Protein AF-A0A9N9X6D8-F1 (afdb_monomer_lite)

Sequence (79 aa):
MNQAEVTKLVSKLKIKVNPRLRKFRNPLGPEERLNKLRKTVTALIKHERIELNFPRANESRMYAERVNGISFIVLLSCT

Foldseek 3Di:
DDPVVVVVVVVVPPDPPDPDQDADDDPVDDVVSVVLLVVVLVVCVVVVEDDDDDNSLVVSQVVNCVPPVDNRCNPDPDD

Structure (mmCIF, N/CA/C/O backbone):
data_AF-A0A9N9X6D8-F1
#
_entry.id   AF-A0A9N9X6D8-F1
#
loop_
_atom_site.group_PDB
_atom_site.id
_atom_site.type_symbol
_atom_site.label_atom_id
_atom_site.label_alt_id
_atom_site.label_comp_id
_atom_site.label_asym_id
_atom_site.label_entity_id
_atom_site.label_seq_id
_atom_site.pdbx_PDB_ins_code
_atom_site.Cartn_x
_atom_site.Cartn_y
_atom_site.Cartn_z
_atom_site.occupancy
_atom_site.B_iso_or_equiv
_atom_site.auth_seq_id
_atom_site.auth_comp_id
_atom_site.auth_asym_id
_atom_site.auth_atom_id
_atom_site.pdbx_PDB_model_num
ATOM 1 N N . MET A 1 1 ? -18.127 -7.855 34.700 1.00 53.97 1 MET A N 1
ATOM 2 C CA . MET A 1 1 ? -16.703 -7.888 34.304 1.00 53.97 1 MET A CA 1
ATOM 3 C C . MET A 1 1 ? -16.063 -6.612 34.812 1.00 53.97 1 MET A C 1
ATOM 5 O O . MET A 1 1 ? -16.580 -5.543 34.518 1.00 53.97 1 MET A O 1
ATOM 9 N N . ASN A 1 2 ? -15.047 -6.717 35.663 1.00 79.19 2 ASN A N 1
ATOM 10 C CA . ASN A 1 2 ? -14.479 -5.565 36.360 1.00 79.19 2 ASN A CA 1
ATOM 11 C C . ASN A 1 2 ? -13.353 -4.950 35.506 1.00 79.19 2 ASN A C 1
ATOM 13 O O . ASN A 1 2 ? -12.534 -5.690 34.962 1.00 79.19 2 ASN A O 1
ATOM 17 N N . GLN A 1 3 ? -13.286 -3.620 35.377 1.00 72.12 3 GLN A N 1
ATOM 18 C CA . GLN A 1 3 ? -12.328 -2.927 34.490 1.00 72.12 3 GLN A CA 1
ATOM 19 C C . GLN A 1 3 ? -10.864 -3.335 34.762 1.00 72.12 3 GLN A C 1
ATOM 21 O O . GLN A 1 3 ? -10.056 -3.448 33.842 1.00 72.12 3 GLN A O 1
ATOM 26 N N . ALA A 1 4 ? -10.541 -3.632 36.025 1.00 72.12 4 ALA A N 1
ATOM 27 C CA . ALA A 1 4 ? -9.216 -4.066 36.461 1.00 72.12 4 ALA A CA 1
ATOM 28 C C . ALA A 1 4 ? -8.785 -5.443 35.914 1.00 72.12 4 ALA A C 1
ATOM 30 O O . ALA A 1 4 ? -7.588 -5.712 35.794 1.00 72.12 4 ALA A O 1
ATOM 31 N N . GLU A 1 5 ? -9.728 -6.327 35.579 1.00 77.62 5 GLU A N 1
ATOM 32 C CA . GLU A 1 5 ? -9.425 -7.642 34.997 1.00 77.62 5 GLU A CA 1
ATOM 33 C C . GLU A 1 5 ? -9.149 -7.544 33.495 1.00 77.62 5 GLU A C 1
ATOM 35 O O . GLU A 1 5 ? -8.264 -8.230 32.983 1.00 77.62 5 GLU A O 1
ATOM 40 N N . VAL A 1 6 ? -9.829 -6.622 32.807 1.00 75.12 6 VAL A N 1
ATOM 41 C CA . VAL A 1 6 ? -9.634 -6.351 31.375 1.00 75.12 6 VAL A CA 1
ATOM 42 C C . VAL A 1 6 ? -8.209 -5.864 31.106 1.00 75.12 6 VAL A C 1
ATOM 44 O O . VAL A 1 6 ? -7.535 -6.382 30.217 1.00 75.12 6 VAL A O 1
ATOM 47 N N . THR A 1 7 ? -7.684 -4.951 31.926 1.00 75.75 7 THR A N 1
ATOM 48 C CA . THR A 1 7 ? -6.313 -4.431 31.773 1.00 75.75 7 THR A CA 1
ATOM 49 C C . THR A 1 7 ? -5.249 -5.525 31.938 1.00 75.75 7 THR A C 1
ATOM 51 O O . THR A 1 7 ? -4.250 -5.539 31.218 1.00 75.75 7 THR A O 1
ATOM 54 N N . LYS A 1 8 ? -5.479 -6.491 32.842 1.00 79.19 8 LYS A N 1
ATOM 55 C CA . LYS A 1 8 ? -4.593 -7.654 33.052 1.00 79.19 8 LYS A CA 1
ATOM 56 C C . LYS A 1 8 ? -4.634 -8.650 31.889 1.00 79.19 8 LYS A C 1
ATOM 58 O O . LYS A 1 8 ? -3.671 -9.383 31.684 1.00 79.19 8 LYS A O 1
ATOM 63 N N . LEU A 1 9 ? -5.742 -8.715 31.153 1.00 77.75 9 LEU A N 1
ATOM 64 C CA . LEU A 1 9 ? -5.886 -9.572 29.974 1.00 77.75 9 LEU A CA 1
ATOM 65 C C . LEU A 1 9 ? -5.168 -8.976 28.760 1.00 77.75 9 LEU A C 1
ATOM 67 O O . LEU A 1 9 ? -4.458 -9.696 28.061 1.00 77.75 9 LEU A O 1
ATOM 71 N N . VAL A 1 10 ? -5.275 -7.659 28.557 1.00 70.81 10 VAL A N 1
ATOM 72 C CA . VAL A 1 10 ? -4.594 -6.954 27.458 1.00 70.81 10 VAL A CA 1
ATOM 73 C C . VAL A 1 10 ? -3.071 -7.063 27.584 1.00 70.81 10 VAL A C 1
ATOM 75 O O . VAL A 1 10 ? -2.399 -7.316 26.588 1.00 70.81 10 VAL A O 1
ATOM 78 N N . SER A 1 11 ? -2.513 -6.971 28.796 1.00 73.50 11 SER A N 1
ATOM 79 C CA . SER A 1 11 ? -1.063 -7.122 29.012 1.00 73.50 11 SER A CA 1
ATOM 80 C C . SER A 1 11 ? -0.546 -8.550 28.790 1.00 73.50 11 SER A C 1
ATOM 82 O O . SER A 1 11 ? 0.610 -8.741 28.413 1.00 73.50 11 SER A O 1
ATOM 84 N N . LYS A 1 12 ? -1.398 -9.567 28.979 1.00 79.62 12 LYS A N 1
ATOM 85 C CA . LYS A 1 12 ? -1.079 -10.972 28.670 1.00 79.62 12 LYS A CA 1
ATOM 86 C C . LYS A 1 12 ? -1.134 -11.275 27.173 1.00 79.62 12 LYS A C 1
ATOM 88 O O . LYS A 1 12 ? -0.550 -12.266 26.731 1.00 79.62 12 LYS A O 1
ATOM 93 N N . LEU A 1 13 ? -1.811 -10.438 26.392 1.00 77.75 13 LEU A N 1
ATOM 94 C CA . LEU A 1 13 ? -1.946 -10.594 24.952 1.00 77.75 13 LEU A CA 1
ATOM 95 C C . LEU A 1 13 ? -0.621 -10.202 24.269 1.00 77.75 13 LEU A C 1
ATOM 97 O O . LEU A 1 13 ? -0.405 -9.062 23.869 1.00 77.75 13 LEU A O 1
ATOM 101 N N . LYS A 1 14 ? 0.301 -11.162 24.134 1.00 71.12 14 LYS A N 1
ATOM 102 C CA . LYS A 1 14 ? 1.601 -11.001 23.449 1.00 71.12 14 LYS A CA 1
ATOM 103 C C . LYS A 1 14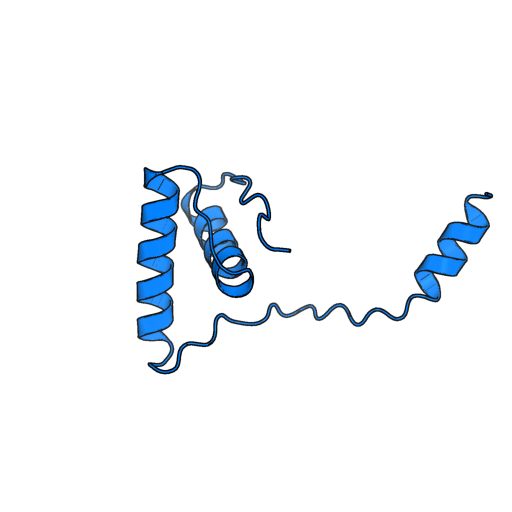 ? 1.449 -10.928 21.921 1.00 71.12 14 LYS A C 1
ATOM 105 O O . LYS A 1 14 ? 2.074 -11.694 21.187 1.00 71.12 14 LYS A O 1
ATOM 110 N N . ILE A 1 15 ? 0.606 -10.031 21.415 1.00 76.69 15 ILE A N 1
ATOM 111 C CA . ILE A 1 15 ? 0.463 -9.824 19.973 1.00 76.69 15 ILE A CA 1
ATOM 112 C C . ILE A 1 15 ? 1.690 -9.065 19.479 1.00 76.69 15 ILE A C 1
ATOM 114 O O . ILE A 1 15 ? 1.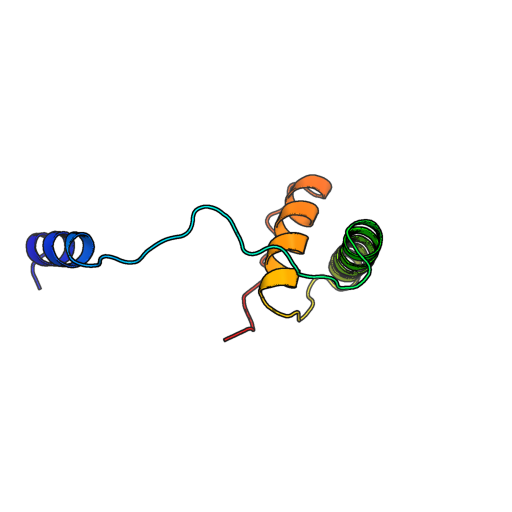945 -7.928 19.872 1.00 76.69 15 ILE A O 1
ATOM 118 N N . LYS A 1 16 ? 2.454 -9.690 18.581 1.00 67.62 16 LYS A N 1
ATOM 119 C CA . LYS A 1 16 ? 3.582 -9.046 17.905 1.00 67.62 16 LYS A CA 1
ATOM 120 C C . LYS A 1 16 ? 3.052 -8.034 16.888 1.00 67.62 16 LYS A C 1
ATOM 122 O O . LYS A 1 16 ? 2.912 -8.344 15.705 1.00 67.62 16 LYS A O 1
ATOM 127 N N . VAL A 1 17 ? 2.760 -6.821 17.348 1.00 67.06 17 VAL A N 1
ATOM 128 C CA . VAL A 1 17 ? 2.456 -5.689 16.468 1.00 67.06 17 VAL A CA 1
ATOM 129 C C . VAL A 1 17 ? 3.754 -5.298 15.775 1.00 67.06 17 VAL A C 1
ATOM 131 O O . VAL A 1 17 ? 4.678 -4.786 16.401 1.00 67.06 17 VAL A O 1
ATOM 134 N N . ASN A 1 18 ? 3.868 -5.604 14.484 1.00 66.75 18 ASN A N 1
ATOM 135 C CA . ASN A 1 18 ? 5.031 -5.188 13.716 1.00 66.75 18 ASN A CA 1
ATOM 136 C C . ASN A 1 18 ? 4.875 -3.694 13.388 1.00 66.75 18 ASN A C 1
ATOM 138 O O . ASN A 1 18 ? 3.967 -3.354 12.629 1.00 66.75 18 ASN A O 1
ATOM 142 N N . PRO A 1 19 ? 5.738 -2.801 13.910 1.00 67.94 19 PRO A N 1
ATOM 143 C CA . PRO A 1 19 ? 5.619 -1.365 13.652 1.00 67.94 19 PRO A CA 1
ATOM 144 C C . PRO A 1 19 ? 5.871 -1.024 12.178 1.00 67.94 19 PRO A C 1
ATOM 146 O O . PRO A 1 19 ? 5.518 0.056 11.713 1.00 67.94 19 PRO A O 1
ATOM 149 N N . ARG A 1 20 ? 6.489 -1.944 11.422 1.00 64.62 20 ARG A N 1
ATOM 150 C CA . ARG A 1 20 ? 6.715 -1.795 9.986 1.00 64.62 20 ARG A CA 1
ATOM 151 C C . ARG A 1 20 ? 5.636 -2.524 9.197 1.00 64.62 20 ARG A C 1
ATOM 153 O O . ARG A 1 20 ? 5.538 -3.751 9.238 1.00 64.62 20 ARG A O 1
ATOM 160 N N . LEU A 1 21 ? 4.877 -1.750 8.426 1.00 64.38 21 LEU A N 1
ATOM 161 C CA . LEU A 1 21 ? 3.907 -2.264 7.467 1.00 64.38 21 LEU A CA 1
ATOM 162 C C . LEU A 1 21 ? 4.602 -3.159 6.429 1.00 64.38 21 LEU A C 1
ATOM 164 O O . LEU A 1 21 ? 5.705 -2.860 5.957 1.00 64.38 21 LEU A O 1
ATOM 168 N N . ARG A 1 22 ? 3.953 -4.271 6.060 1.00 67.50 22 ARG A N 1
ATOM 169 C CA . ARG A 1 22 ? 4.422 -5.110 4.949 1.00 67.50 22 ARG A CA 1
ATOM 170 C C . ARG A 1 22 ? 4.323 -4.299 3.658 1.00 67.50 22 ARG A C 1
ATOM 172 O O . ARG A 1 22 ? 3.227 -3.921 3.260 1.00 67.50 22 ARG A O 1
ATOM 179 N N . LYS A 1 23 ? 5.468 -4.063 3.013 1.00 71.69 23 LYS A N 1
ATOM 180 C CA . LYS A 1 23 ? 5.536 -3.378 1.716 1.00 71.69 23 LYS A CA 1
ATOM 181 C C . LYS A 1 23 ? 4.791 -4.185 0.657 1.00 71.69 23 LYS A C 1
ATOM 183 O O . LYS A 1 23 ? 4.897 -5.415 0.634 1.00 71.69 23 LYS A O 1
ATOM 188 N N . PHE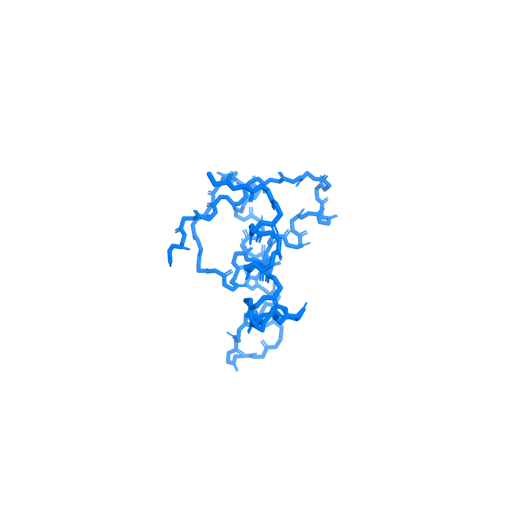 A 1 24 ? 4.104 -3.499 -0.249 1.00 77.25 24 PHE A N 1
ATOM 189 C CA . PHE A 1 24 ? 3.540 -4.122 -1.438 1.00 77.25 24 PHE A CA 1
ATOM 190 C C . PHE A 1 24 ? 4.676 -4.739 -2.276 1.00 77.25 24 PHE A C 1
ATOM 192 O O . PHE A 1 24 ? 5.494 -4.034 -2.868 1.00 77.25 24 PHE A O 1
ATOM 199 N N . ARG A 1 25 ? 4.790 -6.075 -2.276 1.00 76.19 25 ARG A N 1
ATOM 200 C CA . ARG A 1 25 ? 5.851 -6.777 -3.012 1.00 76.19 25 ARG A CA 1
ATOM 201 C C . ARG A 1 25 ? 5.556 -6.692 -4.507 1.00 76.19 25 ARG A C 1
ATOM 203 O O . ARG A 1 25 ? 4.465 -7.046 -4.943 1.00 76.19 25 ARG A O 1
ATOM 210 N N . ASN A 1 26 ? 6.541 -6.258 -5.285 1.00 81.25 26 ASN A N 1
ATOM 211 C CA . ASN A 1 26 ? 6.443 -6.193 -6.734 1.00 81.25 26 ASN A CA 1
ATOM 212 C C . ASN A 1 26 ? 7.672 -6.880 -7.359 1.00 81.25 26 ASN A C 1
ATOM 214 O O . ASN A 1 26 ? 8.790 -6.500 -7.008 1.00 81.25 26 ASN A O 1
ATOM 218 N N . PRO A 1 27 ? 7.495 -7.883 -8.240 1.00 81.19 27 PRO A N 1
ATOM 219 C CA . PRO A 1 27 ? 8.611 -8.642 -8.816 1.00 81.19 27 PRO A CA 1
ATOM 220 C C . PRO A 1 27 ? 9.483 -7.797 -9.755 1.00 81.19 27 PRO A C 1
ATOM 222 O O . PRO A 1 27 ? 10.685 -8.004 -9.822 1.00 81.19 27 PRO A O 1
ATOM 225 N N . LEU A 1 28 ? 8.894 -6.792 -10.409 1.00 85.88 28 LEU A N 1
ATOM 226 C CA . LEU A 1 28 ? 9.563 -5.886 -11.353 1.00 85.88 28 LEU A CA 1
ATOM 227 C C . LEU A 1 28 ? 10.317 -4.729 -10.664 1.00 85.88 28 LEU A C 1
ATOM 229 O O . LEU A 1 28 ? 10.657 -3.735 -11.294 1.00 85.88 28 LEU A O 1
ATOM 233 N N . GLY A 1 29 ? 10.535 -4.817 -9.351 1.00 88.31 29 GLY A N 1
ATOM 234 C CA . GLY A 1 29 ? 11.294 -3.818 -8.606 1.00 88.31 29 GLY A CA 1
ATOM 235 C C . GLY A 1 29 ? 10.487 -2.595 -8.133 1.00 88.31 29 GLY A C 1
ATOM 236 O O . GLY A 1 29 ? 9.245 -2.604 -8.128 1.00 88.31 29 GLY A O 1
ATOM 237 N N . PRO A 1 30 ? 11.197 -1.559 -7.638 1.00 86.50 30 PRO A N 1
ATOM 238 C CA . PRO A 1 30 ? 10.607 -0.428 -6.923 1.00 86.50 30 PRO A CA 1
ATOM 239 C C . PRO A 1 30 ? 9.928 0.607 -7.827 1.00 86.50 30 PRO A C 1
ATOM 241 O O . PRO A 1 30 ? 8.955 1.217 -7.386 1.00 86.50 30 PRO A O 1
ATOM 244 N N . GLU A 1 31 ? 10.393 0.789 -9.062 1.00 88.88 31 GLU A N 1
ATOM 245 C CA . GLU A 1 31 ? 9.826 1.761 -10.007 1.00 88.88 31 GLU A CA 1
ATOM 246 C C . GLU A 1 31 ? 8.401 1.371 -10.409 1.00 88.88 31 GLU A C 1
ATOM 248 O O . GLU A 1 31 ? 7.448 2.132 -10.233 1.00 88.88 31 GLU A O 1
ATOM 253 N N . GLU A 1 32 ? 8.223 0.110 -10.794 1.00 89.62 32 GLU A N 1
ATOM 254 C CA . GLU A 1 32 ? 6.912 -0.444 -11.113 1.00 89.62 32 GLU A CA 1
ATOM 255 C C . GLU A 1 32 ? 5.956 -0.446 -9.910 1.00 89.62 32 GLU A C 1
ATOM 257 O O . GLU A 1 32 ? 4.738 -0.307 -10.065 1.00 89.62 32 GLU A O 1
ATOM 262 N N . ARG A 1 33 ? 6.491 -0.527 -8.682 1.00 89.56 33 ARG A N 1
ATOM 263 C CA . ARG A 1 33 ? 5.696 -0.341 -7.458 1.00 89.56 33 ARG A CA 1
ATOM 264 C C . ARG A 1 33 ? 5.098 1.065 -7.417 1.00 89.56 33 ARG A C 1
ATOM 266 O O . ARG A 1 33 ? 3.904 1.214 -7.166 1.00 89.56 33 ARG A O 1
ATOM 273 N N . LEU A 1 34 ? 5.913 2.079 -7.694 1.00 89.25 34 LEU A N 1
ATOM 274 C CA . LEU A 1 34 ? 5.507 3.481 -7.667 1.00 89.25 34 LEU A CA 1
ATOM 275 C C . LEU A 1 34 ? 4.519 3.802 -8.796 1.00 89.25 34 LEU A C 1
ATOM 277 O O . LEU A 1 34 ? 3.504 4.451 -8.550 1.00 89.25 34 LEU A O 1
ATOM 281 N N . ASN A 1 35 ? 4.732 3.251 -9.995 1.00 92.31 35 ASN A N 1
ATOM 282 C CA . ASN A 1 35 ? 3.782 3.350 -11.107 1.00 92.31 35 ASN A CA 1
ATOM 283 C C . ASN A 1 35 ? 2.408 2.766 -10.752 1.00 92.31 35 ASN A C 1
ATOM 285 O O . ASN A 1 35 ? 1.375 3.386 -11.021 1.00 92.31 35 ASN A O 1
ATOM 289 N N . LYS A 1 36 ? 2.376 1.596 -10.102 1.00 91.00 36 LYS A N 1
ATOM 290 C CA . LYS A 1 36 ? 1.136 0.971 -9.623 1.00 91.00 36 LYS A CA 1
ATOM 291 C C . LYS A 1 36 ? 0.435 1.809 -8.560 1.00 91.00 36 LYS A C 1
ATOM 293 O O . LYS A 1 36 ? -0.784 1.934 -8.630 1.00 91.00 36 LYS A O 1
ATOM 298 N N . LEU A 1 37 ? 1.178 2.369 -7.605 1.00 89.81 37 LEU A N 1
ATOM 299 C CA . LEU A 1 37 ? 0.626 3.235 -6.560 1.00 89.81 37 LEU A CA 1
ATOM 300 C C . LEU A 1 37 ? 0.068 4.534 -7.148 1.00 89.81 37 LEU A C 1
ATOM 302 O O . LEU A 1 37 ? -1.038 4.919 -6.786 1.00 89.81 37 LEU A O 1
ATOM 306 N N . ARG A 1 38 ? 0.767 5.149 -8.111 1.00 91.00 38 ARG A N 1
ATOM 307 C CA . ARG A 1 38 ? 0.298 6.342 -8.831 1.00 91.00 38 ARG A CA 1
ATOM 308 C C . ARG A 1 38 ? -1.049 6.090 -9.505 1.00 91.00 38 ARG A C 1
ATOM 310 O O . ARG A 1 38 ? -1.995 6.821 -9.244 1.00 91.00 38 ARG A O 1
ATOM 317 N N . LYS A 1 39 ? -1.167 5.009 -10.289 1.00 92.44 39 LYS A N 1
ATOM 318 C CA . LYS A 1 39 ? -2.438 4.615 -10.930 1.00 92.44 39 LYS A CA 1
ATOM 319 C C . LYS A 1 39 ? -3.557 4.427 -9.904 1.00 92.44 39 LYS A C 1
ATOM 321 O O . LYS A 1 39 ? -4.670 4.891 -10.118 1.00 92.44 39 LYS A O 1
ATOM 326 N N . THR A 1 40 ? -3.252 3.771 -8.786 1.00 90.69 40 THR A N 1
ATOM 327 C CA . THR A 1 40 ? -4.216 3.521 -7.712 1.00 90.69 40 THR A CA 1
ATOM 328 C C . THR A 1 40 ? -4.683 4.812 -7.031 1.00 90.69 40 THR A C 1
ATOM 330 O O . THR A 1 40 ? -5.880 4.976 -6.841 1.00 90.69 40 THR A O 1
ATOM 333 N N . VAL A 1 41 ? -3.783 5.744 -6.705 1.00 89.38 41 VAL A N 1
ATOM 334 C CA . VAL A 1 41 ? -4.151 7.026 -6.075 1.00 89.38 41 VAL A CA 1
ATOM 335 C C . VAL A 1 41 ? -4.949 7.905 -7.039 1.00 89.38 41 VAL A C 1
ATOM 337 O O . VAL A 1 41 ? -5.955 8.481 -6.643 1.00 89.38 41 VAL A O 1
ATOM 340 N N . THR A 1 42 ? -4.576 7.961 -8.320 1.00 91.25 42 THR A N 1
ATOM 341 C CA . THR A 1 42 ? -5.365 8.686 -9.328 1.00 91.25 42 THR A CA 1
ATOM 342 C C . THR A 1 42 ? -6.767 8.092 -9.481 1.00 91.25 42 THR A C 1
ATOM 344 O O . THR A 1 42 ? -7.743 8.835 -9.538 1.00 91.25 42 THR A O 1
ATOM 347 N N . ALA A 1 43 ? -6.887 6.760 -9.502 1.00 89.56 43 ALA A N 1
ATOM 348 C CA . ALA A 1 43 ? -8.186 6.091 -9.535 1.00 89.56 43 ALA A CA 1
ATOM 349 C C . ALA A 1 43 ? -9.007 6.360 -8.263 1.00 89.56 43 ALA A C 1
ATOM 351 O O . ALA A 1 43 ? -10.209 6.584 -8.367 1.00 89.56 43 ALA A O 1
ATOM 352 N N . LEU A 1 44 ? -8.363 6.399 -7.089 1.00 87.50 44 LEU A N 1
ATOM 353 C CA . LEU A 1 44 ? -9.009 6.744 -5.819 1.00 87.50 44 LEU A CA 1
ATOM 354 C C . LEU A 1 44 ? -9.591 8.160 -5.855 1.00 87.50 44 LEU A C 1
ATOM 356 O O . LEU A 1 44 ? -10.718 8.351 -5.429 1.00 87.50 44 LEU A O 1
ATOM 360 N N . ILE A 1 45 ? -8.855 9.136 -6.392 1.00 85.50 45 ILE A N 1
ATOM 361 C CA . ILE A 1 45 ? -9.337 10.522 -6.507 1.00 85.50 45 ILE A CA 1
ATOM 362 C C . ILE A 1 45 ? -10.517 10.611 -7.480 1.00 85.50 45 ILE A C 1
ATOM 364 O O . ILE A 1 45 ? -11.462 11.348 -7.234 1.00 85.50 45 ILE A O 1
ATOM 368 N N . LYS A 1 46 ? -10.479 9.851 -8.579 1.00 89.12 46 LYS A N 1
ATOM 369 C CA . LYS A 1 46 ? -11.537 9.869 -9.596 1.00 89.12 46 LYS A CA 1
ATOM 370 C C . LYS A 1 46 ? -12.835 9.204 -9.132 1.00 89.12 46 LYS A C 1
ATOM 372 O O . LYS A 1 46 ? -13.910 9.661 -9.497 1.00 89.12 46 LYS A O 1
ATOM 377 N N . HIS A 1 47 ? -12.724 8.084 -8.423 1.00 88.19 47 HIS A N 1
ATOM 378 C CA . HIS A 1 47 ? -13.864 7.231 -8.078 1.00 88.19 47 HIS A CA 1
ATOM 379 C C . HIS A 1 47 ? -14.280 7.330 -6.610 1.00 88.19 47 HIS A C 1
ATOM 381 O O . HIS A 1 47 ? -15.256 6.691 -6.232 1.00 88.19 47 HIS A O 1
ATOM 387 N N . GLU A 1 48 ? -13.540 8.090 -5.797 1.00 83.06 48 GLU A N 1
ATOM 388 C CA . GLU A 1 48 ? -13.695 8.305 -4.345 1.00 83.06 48 GLU A CA 1
ATOM 389 C C . GLU A 1 48 ? -13.541 7.042 -3.476 1.00 83.06 48 GLU A C 1
ATOM 391 O O . GLU A 1 48 ? -13.042 7.104 -2.351 1.00 83.06 48 GLU A O 1
ATOM 396 N N . ARG A 1 49 ? -13.893 5.868 -4.007 1.00 83.75 49 ARG A N 1
ATOM 397 C CA . ARG A 1 49 ? -13.800 4.555 -3.377 1.00 83.75 49 ARG A CA 1
ATOM 398 C C . ARG A 1 49 ? -13.281 3.530 -4.382 1.00 83.75 49 ARG A C 1
ATOM 400 O O . ARG A 1 49 ? -13.753 3.450 -5.512 1.00 83.75 49 ARG A O 1
ATOM 407 N N . ILE A 1 50 ? -12.320 2.718 -3.949 1.00 85.81 50 ILE A N 1
ATOM 408 C CA . ILE A 1 50 ? -11.762 1.611 -4.734 1.00 85.81 50 ILE A CA 1
ATOM 409 C C . ILE A 1 50 ? -11.508 0.400 -3.839 1.00 85.81 50 ILE A C 1
ATOM 411 O O . ILE A 1 50 ? -11.099 0.544 -2.686 1.00 85.81 50 ILE A O 1
ATOM 415 N N . GLU A 1 51 ? -11.714 -0.792 -4.389 1.00 86.12 51 GLU A N 1
ATOM 416 C CA . GLU A 1 51 ? -11.453 -2.058 -3.707 1.00 86.12 51 GLU A CA 1
ATOM 417 C C . GLU A 1 51 ? -10.083 -2.603 -4.112 1.00 86.12 51 GLU A C 1
ATOM 419 O O . GLU A 1 51 ? -9.719 -2.657 -5.289 1.00 86.12 51 GLU A O 1
ATOM 424 N N . LEU A 1 52 ? -9.269 -2.948 -3.117 1.00 83.12 52 LEU A N 1
ATOM 425 C CA . LEU A 1 52 ? -7.868 -3.313 -3.294 1.00 83.12 52 LEU A CA 1
ATOM 426 C C . LEU A 1 52 ? -7.449 -4.321 -2.229 1.00 83.12 52 LEU A C 1
ATOM 428 O O . LEU A 1 52 ? -7.912 -4.270 -1.094 1.00 83.12 52 LEU A O 1
ATOM 432 N N . ASN A 1 53 ? -6.453 -5.143 -2.562 1.00 85.12 53 ASN A N 1
ATOM 433 C CA . ASN A 1 53 ? -5.795 -6.001 -1.583 1.00 85.12 53 ASN A CA 1
ATOM 434 C C . ASN A 1 53 ? -5.120 -5.171 -0.470 1.00 85.12 53 ASN A C 1
ATOM 436 O O . ASN A 1 53 ? -4.464 -4.160 -0.751 1.00 85.12 53 ASN A O 1
ATOM 440 N N . PHE A 1 54 ? -5.198 -5.652 0.773 1.00 81.50 54 PHE A N 1
ATOM 441 C CA . PHE A 1 54 ? -4.747 -4.968 1.989 1.00 81.50 54 PHE A CA 1
ATOM 442 C C . PHE A 1 54 ? -3.360 -4.291 1.903 1.00 81.50 54 PHE A C 1
ATOM 444 O O . PHE A 1 54 ? -3.278 -3.091 2.170 1.00 81.50 54 PHE A O 1
ATOM 451 N N . PRO A 1 55 ? -2.256 -4.963 1.501 1.00 84.06 55 PRO A N 1
ATOM 452 C CA . PRO A 1 55 ? -0.938 -4.320 1.454 1.00 84.06 55 PRO A CA 1
ATOM 453 C C . PRO A 1 55 ? -0.870 -3.167 0.446 1.00 84.06 55 PRO A C 1
ATOM 455 O O . PRO A 1 55 ? -0.142 -2.202 0.661 1.00 84.06 55 PRO A O 1
ATOM 458 N N . ARG A 1 56 ? -1.641 -3.245 -0.643 1.00 85.56 56 ARG A N 1
ATOM 459 C CA . ARG A 1 56 ? -1.700 -2.193 -1.660 1.00 85.56 56 ARG A CA 1
ATOM 460 C C . ARG A 1 56 ? -2.557 -1.025 -1.188 1.00 85.56 56 ARG A C 1
ATOM 462 O O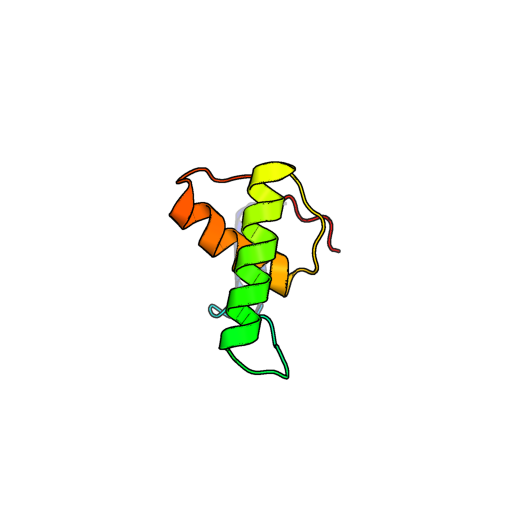 . ARG A 1 56 ? -2.134 0.116 -1.324 1.00 85.56 56 ARG A O 1
ATOM 469 N N . ALA A 1 57 ? -3.717 -1.320 -0.602 1.00 85.44 57 ALA A N 1
ATOM 470 C CA . ALA A 1 57 ? -4.622 -0.322 -0.042 1.00 85.44 57 ALA A CA 1
ATOM 471 C C . ALA A 1 57 ? -3.934 0.510 1.047 1.00 85.44 57 ALA A C 1
ATOM 473 O O . ALA A 1 57 ? -3.997 1.736 1.031 1.00 85.44 57 ALA A O 1
ATOM 474 N N . ASN A 1 58 ? -3.220 -0.158 1.951 1.00 83.94 58 ASN A N 1
ATOM 475 C CA . ASN A 1 58 ? -2.548 0.489 3.068 1.00 83.94 58 ASN A CA 1
ATOM 476 C C . ASN A 1 58 ? -1.401 1.404 2.606 1.00 83.94 58 ASN A C 1
ATOM 478 O O . ASN A 1 58 ? -1.280 2.535 3.065 1.00 83.94 58 ASN A O 1
ATOM 482 N N . GLU A 1 59 ? -0.591 0.960 1.639 1.00 85.06 59 GLU A N 1
ATOM 483 C CA . GLU A 1 59 ? 0.478 1.800 1.092 1.00 85.06 59 GLU A CA 1
ATOM 484 C C . GLU A 1 59 ? -0.093 2.986 0.295 1.00 85.06 59 GLU A C 1
ATOM 486 O O . GLU A 1 59 ? 0.340 4.119 0.492 1.00 85.06 59 GLU A O 1
ATOM 491 N N . SER A 1 60 ? -1.120 2.773 -0.535 1.00 86.75 60 SER A N 1
ATOM 492 C CA . SER A 1 60 ? -1.809 3.856 -1.253 1.00 86.75 60 SER A CA 1
ATOM 493 C C . SER A 1 60 ? -2.468 4.874 -0.320 1.00 86.75 60 SER A C 1
ATOM 495 O O . SER A 1 60 ? -2.429 6.064 -0.628 1.00 86.75 60 SER A O 1
ATOM 497 N N . ARG A 1 61 ? -3.008 4.443 0.827 1.00 83.50 61 ARG A N 1
ATOM 498 C CA . ARG A 1 61 ? -3.571 5.330 1.854 1.00 83.50 61 ARG A CA 1
ATOM 499 C C . ARG A 1 61 ? -2.538 6.341 2.353 1.00 83.50 61 ARG A C 1
ATOM 501 O O . ARG A 1 61 ? -2.817 7.533 2.338 1.00 83.50 61 ARG A O 1
ATOM 508 N N . MET A 1 62 ? -1.330 5.887 2.698 1.00 82.19 62 MET A N 1
ATOM 509 C CA . MET A 1 62 ? -0.254 6.774 3.168 1.00 82.19 62 MET A CA 1
ATOM 510 C C . MET A 1 62 ? 0.112 7.857 2.142 1.00 82.19 62 MET A C 1
ATOM 512 O O . MET A 1 62 ? 0.482 8.968 2.513 1.00 82.19 62 MET A O 1
ATOM 516 N N . TYR A 1 63 ? 0.044 7.536 0.847 1.00 85.31 63 TYR A N 1
ATOM 517 C CA . TYR A 1 63 ? 0.298 8.507 -0.219 1.00 85.31 63 TYR A CA 1
ATOM 518 C C . TYR A 1 63 ? -0.892 9.444 -0.445 1.00 85.31 63 TYR A C 1
ATOM 520 O O . TYR A 1 63 ? -0.682 10.639 -0.632 1.00 85.31 63 TYR A O 1
ATOM 528 N N . ALA A 1 64 ? -2.122 8.934 -0.391 1.00 83.06 64 ALA A N 1
ATOM 529 C CA . ALA A 1 64 ? -3.330 9.745 -0.527 1.00 83.06 64 ALA A CA 1
ATOM 530 C C . ALA A 1 64 ? -3.454 10.789 0.599 1.00 83.06 64 ALA A C 1
ATOM 532 O O . ALA A 1 64 ? -3.747 11.951 0.322 1.00 83.06 64 ALA A O 1
ATOM 533 N N . GLU A 1 65 ? -3.139 10.404 1.841 1.00 80.94 65 GLU A N 1
ATOM 534 C CA . GLU A 1 65 ? -3.128 11.302 3.005 1.00 80.94 65 GLU A CA 1
ATOM 535 C C . GLU A 1 65 ? -2.144 12.471 2.826 1.00 80.94 65 GLU A C 1
ATOM 537 O O . GLU A 1 65 ? -2.456 13.599 3.196 1.00 80.94 65 GLU A O 1
ATOM 542 N N . ARG A 1 66 ? -0.980 12.238 2.201 1.00 81.38 66 ARG A N 1
ATOM 543 C CA . ARG A 1 66 ? 0.014 13.296 1.939 1.00 81.38 66 ARG A CA 1
ATOM 544 C C . ARG A 1 66 ? -0.403 14.272 0.849 1.00 81.38 66 ARG A C 1
ATOM 546 O O . ARG A 1 66 ? -0.039 15.438 0.928 1.00 81.38 66 ARG A O 1
ATOM 553 N N . VAL A 1 67 ? -1.083 13.786 -0.188 1.00 76.00 67 VAL A N 1
ATOM 554 C CA . VAL A 1 67 ? -1.446 14.614 -1.348 1.00 76.00 67 VAL A CA 1
ATOM 555 C C . VAL A 1 67 ? -2.622 15.522 -1.014 1.00 76.00 67 VAL A C 1
ATOM 557 O O . VAL A 1 67 ? -2.586 16.698 -1.351 1.00 76.00 67 VAL A O 1
ATOM 560 N N . ASN A 1 68 ? -3.641 14.990 -0.336 1.00 59.69 68 ASN A N 1
ATOM 561 C CA . ASN A 1 68 ? -4.900 15.708 -0.148 1.00 59.69 68 ASN A CA 1
ATOM 562 C C . ASN A 1 68 ? -5.156 16.174 1.288 1.00 59.69 68 ASN A C 1
ATOM 564 O O . ASN A 1 68 ? -6.147 1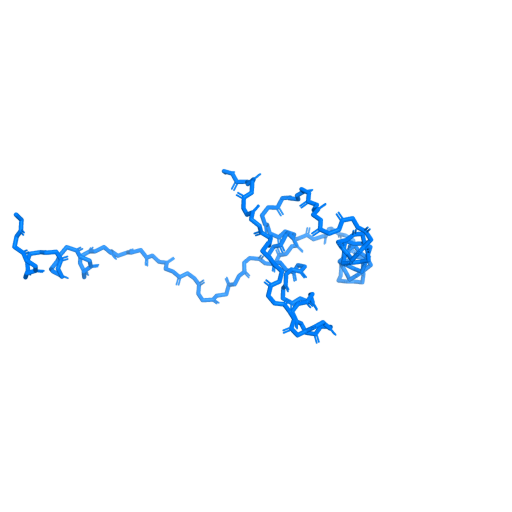6.859 1.501 1.00 59.69 68 ASN A O 1
ATOM 568 N N . GLY A 1 69 ? -4.345 15.797 2.286 1.00 55.09 69 GLY A N 1
ATOM 569 C CA . GLY A 1 69 ? -4.572 16.176 3.693 1.00 55.09 69 GLY A CA 1
ATOM 570 C C . GLY A 1 69 ? -5.901 15.679 4.292 1.00 55.09 69 GLY A C 1
ATOM 571 O O . GLY A 1 69 ? -6.203 15.960 5.448 1.00 55.09 69 GLY A O 1
ATOM 572 N N . ILE A 1 70 ? -6.695 14.929 3.520 1.00 51.00 70 ILE A N 1
ATOM 573 C CA . ILE A 1 70 ? -8.018 14.424 3.875 1.00 51.00 70 ILE A CA 1
ATOM 574 C C . ILE A 1 70 ? -7.878 12.935 4.181 1.00 51.00 70 ILE A C 1
ATOM 576 O O . ILE A 1 70 ? -7.426 12.149 3.345 1.00 51.00 70 ILE A O 1
ATOM 580 N N . SER A 1 71 ? -8.294 12.547 5.387 1.00 46.94 71 SER A N 1
ATOM 581 C CA . SER A 1 71 ? -8.406 11.152 5.814 1.00 46.94 71 SER A CA 1
ATOM 582 C C . SER A 1 71 ? -9.595 10.507 5.096 1.00 46.94 71 SER A C 1
ATOM 584 O O . SER A 1 71 ? -10.667 10.323 5.669 1.00 46.94 71 SER A O 1
ATOM 586 N N . PHE A 1 72 ? -9.445 10.222 3.798 1.00 48.31 72 PHE A N 1
ATOM 587 C CA . PHE A 1 72 ? -10.447 9.453 3.072 1.00 48.31 72 PHE A CA 1
ATOM 588 C C . PHE A 1 72 ? -10.494 8.052 3.675 1.00 48.31 72 PHE A C 1
ATOM 590 O O . PHE A 1 72 ? -9.488 7.345 3.791 1.00 48.31 72 PHE A O 1
ATOM 597 N N . ILE A 1 73 ? -11.694 7.682 4.101 1.00 48.72 73 ILE A N 1
ATOM 598 C CA . ILE A 1 73 ? -12.036 6.391 4.670 1.00 48.72 73 ILE A CA 1
ATOM 599 C C . ILE A 1 73 ? -11.858 5.340 3.566 1.00 48.72 73 ILE A C 1
ATOM 601 O O . ILE A 1 73 ? -12.789 4.976 2.853 1.00 48.72 73 ILE A O 1
ATOM 605 N N . VAL A 1 74 ? -10.634 4.830 3.414 1.00 50.28 74 VAL A N 1
ATOM 606 C CA . VAL A 1 74 ? -10.387 3.537 2.771 1.00 50.28 74 VAL A CA 1
ATOM 607 C C . VAL A 1 74 ? -10.909 2.495 3.755 1.00 50.28 74 VAL A C 1
ATOM 609 O O . VAL A 1 74 ? -10.161 1.933 4.556 1.00 50.28 74 VAL A O 1
ATOM 612 N N . LEU A 1 75 ? -12.234 2.342 3.791 1.00 42.06 75 LEU A N 1
ATOM 613 C CA . LEU A 1 75 ? -12.903 1.326 4.585 1.00 42.06 75 LEU A CA 1
ATOM 614 C C . LEU A 1 75 ? -12.517 -0.027 4.000 1.00 42.06 75 LEU A C 1
ATOM 616 O O . LEU A 1 75 ? -12.999 -0.430 2.940 1.00 42.06 75 LEU A O 1
ATOM 620 N N . LEU A 1 76 ? -11.596 -0.666 4.725 1.00 41.31 76 LEU A N 1
ATOM 621 C CA . LEU A 1 76 ? -11.381 -2.102 4.832 1.00 41.31 76 LEU A CA 1
ATOM 622 C C . LEU A 1 76 ? -12.622 -2.879 4.367 1.00 41.31 76 LEU A C 1
ATOM 624 O O . LEU A 1 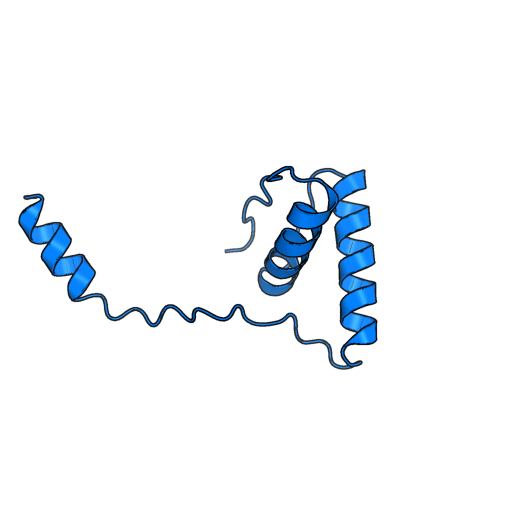76 ? -13.558 -3.103 5.123 1.00 41.31 76 LEU A O 1
ATOM 628 N N . SER A 1 77 ? -12.609 -3.280 3.101 1.00 36.16 77 SER A N 1
ATOM 629 C CA . SER A 1 77 ? -13.452 -4.353 2.567 1.00 36.16 77 SER A CA 1
ATOM 630 C C . SER A 1 77 ? -12.519 -5.491 2.144 1.00 36.16 77 SER A C 1
ATOM 632 O O . SER A 1 77 ? -12.578 -5.988 1.030 1.00 36.16 77 SER A O 1
ATOM 634 N N . CYS A 1 78 ? -11.550 -5.810 3.000 1.00 35.50 78 CYS A N 1
ATOM 635 C CA . CYS A 1 78 ? -10.659 -6.950 2.835 1.00 35.50 78 CYS A CA 1
ATOM 636 C C . CYS A 1 78 ? -10.547 -7.592 4.216 1.00 35.50 78 CYS A C 1
ATOM 638 O O . CYS A 1 78 ? -9.751 -7.144 5.046 1.00 35.50 78 CYS A O 1
ATOM 640 N N . THR A 1 79 ? -11.439 -8.548 4.468 1.00 38.81 79 THR A N 1
ATOM 641 C CA . THR A 1 79 ? -11.225 -9.636 5.425 1.00 38.81 79 THR A CA 1
ATOM 642 C C . THR A 1 79 ? -9.929 -10.387 5.128 1.00 38.81 79 THR A C 1
ATOM 644 O O . THR A 1 79 ? -9.462 -10.352 3.963 1.00 38.81 79 THR A O 1
#

pLDDT: mean 75.66, std 14.88, range [35.5, 92.44]

Secondary structure (DSSP, 8-state):
--HHHHHHHHHH------SSPPP---TTHHHHHHHHHHHHHHHHHHHS-----HHHHHHHHHHHHHHH-----------

Radius of gyration: 17.22 Å; chains: 1; bounding box: 28×27×48 Å

InterPro domains:
  IPR000456 Large ribosomal subunit protein bL17 [PF01196] (37-67)
  IPR036373 Large ribosomal subunit protein bL17 superfamily [G3DSA:3.90.1030.10] (5-72)
  IPR036373 Large ribosomal subunit protein bL17 superfamily [SSF64263] (19-67)

Organism: Diabrotica balteata (NCBI:txid107213)